Protein AF-A0AAU7ZRR5-F1 (afdb_monomer_lite)

Structure (mmCIF, N/CA/C/O backbone):
data_AF-A0AAU7ZRR5-F1
#
_entry.id   AF-A0AAU7ZRR5-F1
#
loop_
_atom_site.group_PDB
_atom_site.id
_atom_site.type_symbol
_atom_site.label_atom_id
_atom_site.label_alt_id
_atom_site.label_comp_id
_atom_site.label_asym_id
_atom_site.label_entity_id
_atom_site.label_seq_id
_atom_site.pdbx_PDB_ins_code
_atom_site.Cartn_x
_atom_site.Cartn_y
_atom_site.Cartn_z
_atom_site.occupancy
_atom_site.B_iso_or_equiv
_atom_site.auth_seq_id
_atom_site.auth_comp_id
_atom_site.auth_asym_id
_atom_site.auth_atom_id
_atom_site.pdbx_PDB_model_num
ATOM 1 N N . MET A 1 1 ? -66.318 -2.094 3.417 1.00 36.25 1 MET A N 1
ATOM 2 C CA . MET A 1 1 ? -64.980 -2.718 3.456 1.00 36.25 1 MET A CA 1
ATOM 3 C C . MET A 1 1 ? -64.022 -1.666 2.939 1.00 36.25 1 MET A C 1
ATOM 5 O O . MET A 1 1 ? -63.942 -1.480 1.733 1.00 36.25 1 MET A O 1
ATOM 9 N N . ASP A 1 2 ? -63.418 -0.905 3.848 1.00 32.75 2 ASP A N 1
ATOM 10 C CA . ASP A 1 2 ? -62.573 0.240 3.501 1.00 32.75 2 ASP A CA 1
ATOM 11 C C . ASP A 1 2 ? -61.119 -0.201 3.285 1.00 32.75 2 ASP A C 1
ATOM 13 O O . ASP A 1 2 ? -60.572 -0.909 4.136 1.00 32.75 2 ASP A O 1
ATOM 17 N N . PRO A 1 3 ? -60.464 0.209 2.184 1.00 41.44 3 PRO A N 1
ATOM 18 C CA . PRO A 1 3 ? -59.067 -0.092 1.931 1.00 41.44 3 PRO A CA 1
ATOM 19 C C . PRO A 1 3 ? -58.206 1.131 2.267 1.00 41.44 3 PRO A C 1
ATOM 21 O O . PRO A 1 3 ? -57.870 1.923 1.394 1.00 41.44 3 PRO A O 1
ATOM 24 N N . ILE A 1 4 ? -57.813 1.304 3.528 1.00 48.28 4 ILE A N 1
ATOM 25 C CA . ILE A 1 4 ? -56.739 2.242 3.888 1.00 48.28 4 ILE A CA 1
ATOM 26 C C . ILE A 1 4 ? -55.907 1.608 4.995 1.00 48.28 4 ILE A C 1
ATOM 28 O O . ILE A 1 4 ? -56.311 1.679 6.147 1.00 48.28 4 ILE A O 1
ATOM 32 N N . THR A 1 5 ? -54.771 0.982 4.652 1.00 43.25 5 THR A N 1
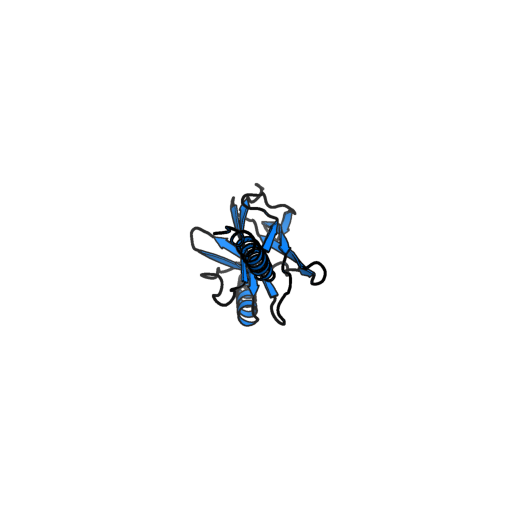ATOM 33 C CA . THR A 1 5 ? -53.514 0.943 5.451 1.00 43.25 5 THR A CA 1
ATOM 34 C C . THR A 1 5 ? -52.495 -0.069 4.898 1.00 43.25 5 THR A C 1
ATOM 36 O O . THR A 1 5 ? -52.141 -1.042 5.552 1.00 43.25 5 THR A O 1
ATOM 39 N N . GLN A 1 6 ? -51.946 0.156 3.697 1.00 43.25 6 GLN A N 1
ATOM 40 C CA . GLN A 1 6 ? -50.731 -0.574 3.264 1.00 43.25 6 GLN A CA 1
ATOM 41 C C . GLN A 1 6 ? -49.641 0.300 2.617 1.00 43.25 6 GLN A C 1
ATOM 43 O O . GLN A 1 6 ? -48.651 -0.218 2.115 1.00 43.25 6 GLN A O 1
ATOM 48 N N . GLY A 1 7 ? -49.755 1.631 2.674 1.00 42.66 7 GLY A N 1
ATOM 49 C CA . GLY A 1 7 ? -48.828 2.522 1.958 1.00 42.66 7 GLY A CA 1
ATOM 50 C C . GLY A 1 7 ? -47.623 3.061 2.739 1.00 42.66 7 GLY A C 1
ATOM 51 O O . GLY A 1 7 ? -46.695 3.565 2.118 1.00 42.66 7 GLY A O 1
ATOM 52 N N . VAL A 1 8 ? -47.604 3.008 4.078 1.00 42.00 8 VAL A N 1
ATOM 53 C CA . VAL A 1 8 ? -46.684 3.874 4.858 1.00 42.00 8 VAL A CA 1
ATOM 54 C C . VAL A 1 8 ? -45.551 3.115 5.566 1.00 42.00 8 VAL A C 1
ATOM 56 O O . VAL A 1 8 ? -44.488 3.682 5.805 1.00 42.00 8 VAL A O 1
ATOM 59 N N . ALA A 1 9 ? -45.701 1.815 5.836 1.00 43.00 9 ALA A N 1
ATOM 60 C CA . ALA A 1 9 ? -44.698 1.062 6.603 1.00 43.00 9 ALA A CA 1
ATOM 61 C C . ALA A 1 9 ? -43.458 0.636 5.784 1.00 43.00 9 ALA A C 1
ATOM 63 O O . ALA A 1 9 ? -42.379 0.461 6.348 1.00 43.00 9 ALA A O 1
ATOM 64 N N . GLY A 1 10 ? -43.577 0.500 4.457 1.00 38.50 10 GLY A N 1
ATOM 65 C CA . GLY A 1 10 ? -42.488 -0.002 3.607 1.00 38.50 10 GLY A CA 1
ATOM 66 C C . GLY A 1 10 ? -41.325 0.982 3.440 1.00 38.50 10 GLY A C 1
ATOM 67 O O . GLY A 1 10 ? -40.162 0.600 3.551 1.00 38.50 10 GLY A O 1
ATOM 68 N N . ASN A 1 11 ? -41.615 2.269 3.236 1.00 42.44 11 ASN A N 1
ATOM 69 C CA . ASN A 1 11 ? -40.579 3.253 2.896 1.00 42.44 11 ASN A CA 1
ATOM 70 C C . ASN A 1 11 ? -39.704 3.661 4.092 1.00 42.44 11 ASN A C 1
ATOM 72 O O . ASN A 1 11 ? -38.528 3.977 3.914 1.00 42.44 11 ASN A O 1
ATOM 76 N N . ALA A 1 12 ? -40.236 3.625 5.317 1.00 45.12 12 ALA A N 1
ATOM 77 C CA . ALA A 1 12 ? -39.469 3.963 6.517 1.00 45.12 12 ALA A CA 1
ATOM 78 C C . ALA A 1 12 ? -38.421 2.888 6.854 1.00 45.12 12 ALA A C 1
ATOM 80 O O . ALA A 1 12 ? -37.290 3.216 7.212 1.00 45.12 12 ALA A O 1
ATOM 81 N N . ILE A 1 13 ? -38.766 1.610 6.668 1.00 49.09 13 ILE A N 1
ATOM 82 C CA . ILE A 1 13 ? -37.870 0.477 6.934 1.00 49.09 13 ILE A CA 1
ATOM 83 C C . ILE A 1 13 ? -36.734 0.440 5.907 1.00 49.09 13 ILE A C 1
ATOM 85 O O . ILE A 1 13 ? -35.576 0.270 6.286 1.00 49.09 13 ILE A O 1
ATOM 89 N N . TRP A 1 14 ? -37.027 0.691 4.626 1.00 39.59 14 TRP A N 1
ATOM 90 C CA . TRP A 1 14 ? -35.999 0.742 3.581 1.00 39.59 14 TRP A CA 1
ATOM 91 C C . TRP A 1 14 ? -35.040 1.926 3.735 1.00 39.59 14 TRP A C 1
ATOM 93 O O . TRP A 1 14 ? -33.833 1.751 3.573 1.00 39.59 14 TRP A O 1
ATOM 103 N N . ASN A 1 15 ? -35.532 3.104 4.127 1.00 45.25 15 ASN A N 1
ATOM 104 C CA . ASN A 1 15 ? -34.669 4.259 4.387 1.00 45.25 15 ASN A CA 1
ATOM 105 C C . ASN A 1 15 ? -33.833 4.091 5.666 1.00 45.25 15 ASN A C 1
ATOM 107 O O . ASN A 1 15 ? -32.667 4.486 5.683 1.00 45.25 15 ASN A O 1
ATOM 111 N N . ALA A 1 16 ? -34.374 3.446 6.706 1.00 47.69 16 ALA A N 1
ATOM 112 C CA . ALA A 1 16 ? -33.626 3.115 7.918 1.00 47.69 16 ALA A CA 1
ATOM 113 C C . ALA A 1 16 ? -32.536 2.062 7.650 1.00 47.69 16 ALA A C 1
ATOM 115 O O . ALA A 1 16 ? -31.399 2.235 8.084 1.00 47.69 16 ALA A O 1
ATOM 116 N N . LEU A 1 17 ? -32.825 1.021 6.861 1.00 44.81 17 LEU A N 1
ATOM 117 C CA . LEU A 1 17 ? -31.829 0.031 6.434 1.00 44.81 17 LEU A CA 1
ATOM 118 C C . LEU A 1 17 ? -30.772 0.635 5.505 1.00 44.81 17 LEU A C 1
ATOM 120 O O . LEU A 1 17 ? -29.590 0.355 5.680 1.00 44.81 17 LEU A O 1
ATOM 124 N N . ALA A 1 18 ? -31.148 1.509 4.570 1.00 42.28 18 ALA A N 1
ATOM 125 C CA . ALA A 1 18 ? -30.188 2.210 3.720 1.00 42.28 18 ALA A CA 1
ATOM 126 C C . ALA A 1 18 ? -29.291 3.157 4.535 1.00 42.28 18 ALA A C 1
ATOM 128 O O . ALA A 1 18 ? -28.084 3.205 4.295 1.00 42.28 18 ALA A O 1
ATOM 129 N N . ALA A 1 19 ? -29.836 3.855 5.537 1.00 43.78 19 ALA A N 1
ATOM 130 C CA . ALA A 1 19 ? -29.061 4.687 6.455 1.00 43.78 19 ALA A CA 1
ATOM 131 C C . ALA A 1 19 ? -28.121 3.853 7.342 1.00 43.78 19 ALA A C 1
ATOM 133 O O . ALA A 1 19 ? -26.964 4.232 7.517 1.00 43.78 19 ALA A O 1
ATOM 134 N N . VAL A 1 20 ? -28.556 2.683 7.821 1.00 47.31 20 VAL A N 1
ATOM 135 C CA . VAL A 1 20 ? -27.724 1.752 8.605 1.00 47.31 20 VAL A CA 1
ATOM 136 C C . VAL A 1 20 ? -26.630 1.115 7.738 1.00 47.31 20 VAL A C 1
ATOM 138 O O . VAL A 1 20 ? -25.466 1.115 8.125 1.00 47.31 20 VAL A O 1
ATOM 141 N N . VAL A 1 21 ? -26.927 0.680 6.511 1.00 44.81 21 VAL A N 1
ATOM 142 C CA . VAL A 1 21 ? -25.924 0.139 5.570 1.00 44.81 21 VAL A CA 1
ATOM 143 C C . VAL A 1 21 ? -24.913 1.213 5.138 1.00 44.81 21 VAL A C 1
ATOM 145 O O . VAL A 1 21 ? -23.730 0.913 4.946 1.00 44.81 21 VAL A O 1
ATOM 148 N N . ARG A 1 22 ? -25.327 2.486 5.062 1.00 40.03 22 ARG A N 1
ATOM 149 C CA . ARG A 1 22 ? -24.427 3.630 4.826 1.00 40.03 22 ARG A CA 1
ATOM 150 C C . ARG A 1 22 ? -23.628 4.015 6.082 1.00 40.03 22 ARG A C 1
ATOM 152 O O . ARG A 1 22 ? -22.497 4.477 5.949 1.00 40.03 22 ARG A O 1
ATOM 159 N N . ALA A 1 23 ? -24.153 3.749 7.280 1.00 44.28 23 ALA A N 1
ATOM 160 C CA . ALA A 1 23 ? -23.502 4.009 8.567 1.00 44.28 23 ALA A CA 1
ATOM 161 C C . ALA A 1 23 ? -22.486 2.932 9.003 1.00 44.28 23 ALA A C 1
ATOM 163 O O . ALA A 1 23 ? -21.647 3.212 9.857 1.00 44.28 23 ALA A O 1
ATOM 164 N N . VAL A 1 24 ? -22.490 1.732 8.402 1.00 43.28 24 VAL A N 1
ATOM 165 C CA . VAL A 1 24 ? -21.594 0.617 8.800 1.00 43.28 24 VAL A CA 1
ATOM 166 C C . VAL A 1 24 ? -20.267 0.583 8.009 1.00 43.28 24 VAL A C 1
ATOM 168 O O . VAL A 1 24 ? -1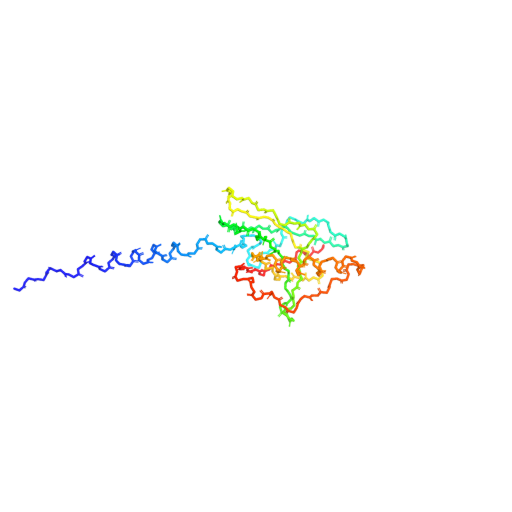9.323 -0.099 8.401 1.00 43.28 24 VAL A O 1
ATOM 171 N N . ARG A 1 25 ? -20.097 1.376 6.939 1.00 52.91 25 ARG A N 1
ATOM 172 C CA . ARG A 1 25 ? -18.831 1.443 6.163 1.00 52.91 25 ARG A CA 1
ATOM 173 C C . ARG A 1 25 ? -17.800 2.557 6.489 1.00 52.91 25 ARG A C 1
ATOM 175 O O . ARG A 1 25 ? -16.936 2.779 5.641 1.00 52.91 25 ARG A O 1
ATOM 182 N N . PRO A 1 26 ? -17.774 3.261 7.641 1.00 51.50 26 PRO A N 1
ATOM 183 C CA . PRO A 1 26 ? -16.917 4.441 7.760 1.00 51.50 26 PRO A CA 1
ATOM 184 C C . PRO A 1 26 ? -15.471 4.183 8.226 1.00 51.50 26 PRO A C 1
ATOM 186 O O . PRO A 1 26 ? -14.763 5.153 8.440 1.00 51.50 26 PRO A O 1
ATOM 189 N N . HIS A 1 27 ? -14.999 2.937 8.374 1.00 68.25 27 HIS A N 1
ATOM 190 C CA . HIS A 1 27 ? -13.657 2.659 8.938 1.00 68.25 27 HIS A CA 1
ATOM 191 C C . HIS A 1 27 ? -12.671 1.991 7.974 1.00 68.25 27 HIS A C 1
ATOM 193 O O . HIS A 1 27 ? -11.540 1.709 8.368 1.00 68.25 27 HIS A O 1
ATOM 199 N N . LYS A 1 28 ? -13.071 1.719 6.726 1.00 91.25 28 LYS A N 1
ATOM 200 C CA . LYS A 1 28 ? -12.145 1.128 5.757 1.00 91.25 28 LYS A CA 1
ATOM 201 C C . LYS A 1 28 ? -11.178 2.178 5.224 1.00 91.25 28 LYS A C 1
ATOM 203 O O . LYS A 1 28 ? -11.613 3.272 4.863 1.00 91.25 28 LYS A O 1
ATOM 208 N N . ILE A 1 29 ? -9.897 1.827 5.168 1.00 97.00 29 ILE A N 1
ATOM 209 C CA . ILE A 1 29 ? -8.910 2.582 4.404 1.00 97.00 29 ILE A CA 1
ATOM 210 C C . ILE A 1 29 ? -9.336 2.603 2.935 1.00 97.00 29 ILE A C 1
ATOM 212 O O . ILE A 1 29 ? -9.940 1.644 2.452 1.00 97.00 29 ILE A O 1
ATOM 216 N N . LYS A 1 30 ? -9.073 3.708 2.242 1.00 97.75 30 LYS A N 1
ATOM 217 C CA . LYS A 1 30 ? -9.316 3.846 0.807 1.00 97.75 30 LYS A CA 1
ATOM 218 C C . LYS A 1 30 ? -8.173 4.563 0.128 1.00 97.75 30 LYS A C 1
ATOM 220 O O . LYS A 1 30 ? -7.678 5.543 0.674 1.00 97.75 30 LYS A O 1
ATOM 225 N N . ILE A 1 31 ? -7.831 4.141 -1.079 1.00 98.00 31 ILE A N 1
ATOM 226 C CA . ILE A 1 31 ? -6.955 4.868 -1.992 1.00 98.00 31 ILE A CA 1
ATOM 227 C C . ILE A 1 31 ? -7.844 5.765 -2.860 1.00 98.00 31 ILE A C 1
ATOM 229 O O . ILE A 1 31 ? -8.757 5.287 -3.529 1.00 98.00 31 ILE A O 1
ATOM 233 N N . ILE A 1 32 ? -7.610 7.080 -2.831 1.00 97.69 32 ILE A N 1
ATOM 234 C CA . ILE A 1 32 ? -8.379 8.051 -3.636 1.00 97.69 32 ILE A CA 1
ATOM 235 C C . ILE A 1 32 ? -7.611 8.514 -4.875 1.00 97.69 32 ILE A C 1
ATOM 237 O O . ILE A 1 32 ? -8.215 8.984 -5.835 1.00 97.69 32 ILE A O 1
ATOM 241 N N . SER A 1 33 ? -6.281 8.422 -4.840 1.00 97.12 33 SER A N 1
ATOM 242 C CA . SER A 1 33 ? -5.403 8.713 -5.967 1.00 97.12 33 SER A CA 1
ATOM 243 C C . SER A 1 33 ? -4.155 7.838 -5.847 1.00 97.12 33 SER A C 1
ATOM 245 O O . SER A 1 33 ? -3.536 7.849 -4.780 1.00 97.12 33 SER A O 1
ATOM 247 N N . PRO A 1 34 ? -3.756 7.119 -6.904 1.00 97.38 34 PRO A N 1
ATOM 248 C CA . PRO A 1 34 ? -4.386 7.096 -8.229 1.00 97.38 34 PRO A CA 1
ATOM 249 C C . PRO A 1 34 ? -5.763 6.410 -8.220 1.00 97.38 34 PRO A C 1
ATOM 251 O O . PRO A 1 34 ? -6.051 5.569 -7.370 1.00 97.38 34 PRO A O 1
ATOM 254 N N . ARG A 1 35 ? -6.612 6.768 -9.181 1.00 96.94 35 ARG A N 1
ATOM 255 C CA . ARG A 1 35 ? -7.810 6.008 -9.556 1.00 96.94 35 ARG A CA 1
ATOM 256 C C . ARG A 1 35 ? -7.419 4.782 -10.392 1.00 96.94 35 ARG A C 1
ATOM 258 O O . ARG A 1 35 ? -6.306 4.734 -10.923 1.00 96.94 35 ARG A O 1
ATOM 265 N N . PRO A 1 36 ? -8.311 3.784 -10.541 1.00 96.81 36 PRO A N 1
ATOM 266 C CA . PRO A 1 36 ? -8.032 2.624 -11.379 1.00 96.81 36 PRO A CA 1
ATOM 267 C C . PRO A 1 36 ? -7.575 3.038 -12.780 1.00 96.81 36 PRO A C 1
ATOM 269 O O . PRO A 1 36 ? -8.246 3.824 -13.444 1.00 96.81 36 PRO A O 1
ATOM 272 N N . GLN A 1 37 ? -6.438 2.493 -13.213 1.00 95.12 37 GLN A N 1
ATOM 273 C CA . GLN A 1 37 ? -5.805 2.720 -14.515 1.00 95.12 37 GLN A CA 1
ATOM 274 C C . GLN A 1 37 ? -5.314 4.157 -14.769 1.00 95.12 37 GLN A C 1
ATOM 276 O O . GLN A 1 37 ? -4.857 4.463 -15.874 1.00 95.12 37 GLN A O 1
ATOM 281 N N . GLU A 1 38 ? -5.360 5.029 -13.759 1.00 95.50 38 GLU A N 1
ATOM 282 C CA . GLU A 1 38 ? -4.802 6.379 -13.830 1.00 95.50 38 GLU A CA 1
ATOM 283 C C . GLU A 1 38 ? -3.268 6.319 -13.854 1.00 95.50 38 GLU A C 1
ATOM 285 O O . GLU A 1 38 ? -2.649 5.425 -13.265 1.00 95.50 38 GLU A O 1
ATOM 290 N N . MET A 1 39 ? -2.648 7.268 -14.559 1.00 95.25 39 MET A N 1
ATOM 291 C CA . MET A 1 39 ? -1.198 7.429 -14.518 1.00 95.25 39 MET A CA 1
ATOM 292 C C . MET A 1 39 ? -0.766 7.963 -13.156 1.00 95.25 39 MET A C 1
ATOM 294 O O . MET A 1 39 ? -1.348 8.913 -12.634 1.00 95.25 39 MET A O 1
ATOM 298 N N . LEU A 1 40 ? 0.291 7.378 -12.602 1.00 95.06 40 LEU A N 1
ATOM 299 C CA . LEU A 1 40 ? 0.887 7.857 -11.366 1.00 9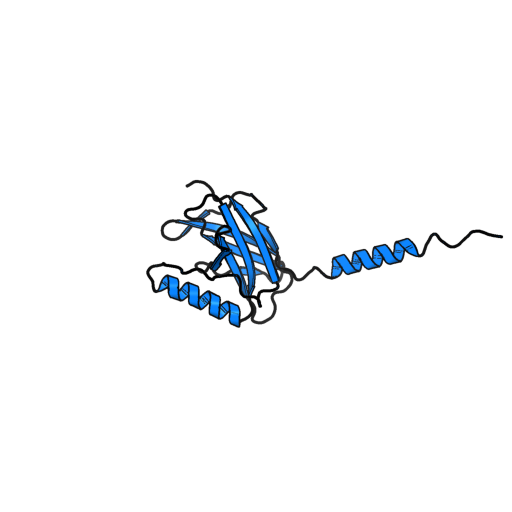5.06 40 LEU A CA 1
ATOM 300 C C . LEU A 1 40 ? 1.449 9.274 -11.535 1.00 95.06 40 LEU A C 1
ATOM 302 O O . LEU A 1 40 ? 2.235 9.546 -12.442 1.00 95.06 40 LEU A O 1
ATOM 306 N N . GLY A 1 41 ? 1.048 10.167 -10.632 1.00 93.38 41 GLY A N 1
ATOM 307 C CA . GLY A 1 41 ? 1.521 11.549 -10.555 1.00 93.38 41 GLY A CA 1
ATOM 308 C C . GLY A 1 41 ? 2.531 11.774 -9.426 1.00 93.38 41 GLY A C 1
ATOM 309 O O . GLY A 1 41 ? 2.868 10.860 -8.672 1.00 93.38 41 GLY A O 1
ATOM 310 N N . GLY A 1 42 ? 3.013 13.015 -9.300 1.00 92.69 42 GLY A N 1
ATOM 311 C CA . GLY A 1 42 ? 3.915 13.416 -8.211 1.00 92.69 42 GLY A CA 1
ATOM 312 C C . GLY A 1 42 ? 5.256 12.677 -8.230 1.00 92.69 42 GLY A C 1
ATOM 313 O O . GLY A 1 42 ? 5.693 12.190 -7.192 1.00 92.69 42 GLY A O 1
ATOM 314 N N . ARG A 1 43 ? 5.865 12.532 -9.415 1.00 92.31 43 ARG A N 1
ATOM 315 C CA . ARG A 1 43 ? 7.156 11.853 -9.627 1.00 92.31 43 ARG A CA 1
ATOM 316 C C . ARG A 1 43 ? 8.262 12.540 -8.820 1.00 92.31 43 ARG A C 1
ATOM 318 O O . ARG A 1 43 ? 8.477 13.735 -8.985 1.00 92.31 43 ARG A O 1
ATOM 325 N N . GLU A 1 44 ? 9.002 11.770 -8.029 1.00 92.06 44 GLU A N 1
ATOM 326 C CA . GLU A 1 44 ? 10.226 12.217 -7.346 1.00 92.06 44 GLU A CA 1
ATOM 327 C C . GLU A 1 44 ? 11.349 11.186 -7.525 1.00 92.06 44 GLU A C 1
ATOM 329 O O . GLU A 1 44 ? 11.056 9.986 -7.605 1.00 92.06 44 GLU A O 1
ATOM 334 N N . PRO A 1 45 ? 12.624 11.609 -7.577 1.00 89.56 45 PRO A N 1
ATOM 335 C CA . PRO A 1 45 ? 13.758 10.689 -7.621 1.00 89.56 45 PRO A CA 1
ATOM 336 C C . PRO A 1 45 ? 13.788 9.740 -6.414 1.00 89.56 45 PRO A C 1
ATOM 338 O O . PRO A 1 45 ? 13.544 10.153 -5.282 1.00 89.56 45 PRO A O 1
ATOM 341 N N . LEU A 1 46 ? 14.109 8.466 -6.649 1.00 86.19 46 LEU A N 1
ATOM 342 C CA . LEU A 1 46 ? 14.315 7.459 -5.606 1.00 86.19 46 LEU A CA 1
ATOM 343 C C . LEU A 1 46 ? 15.427 6.493 -6.033 1.00 86.19 46 LEU A C 1
ATOM 345 O O . LEU A 1 46 ? 15.181 5.546 -6.782 1.00 86.19 46 LEU A O 1
ATOM 349 N N . GLY A 1 47 ? 16.651 6.716 -5.547 1.00 80.94 47 GLY A N 1
ATOM 350 C CA . GLY A 1 47 ? 17.815 5.915 -5.941 1.00 80.94 47 GLY A CA 1
ATOM 351 C C . GLY A 1 47 ? 17.995 5.899 -7.464 1.00 80.94 47 GLY A C 1
ATOM 352 O O . GLY A 1 47 ? 18.012 6.952 -8.093 1.00 80.94 47 GLY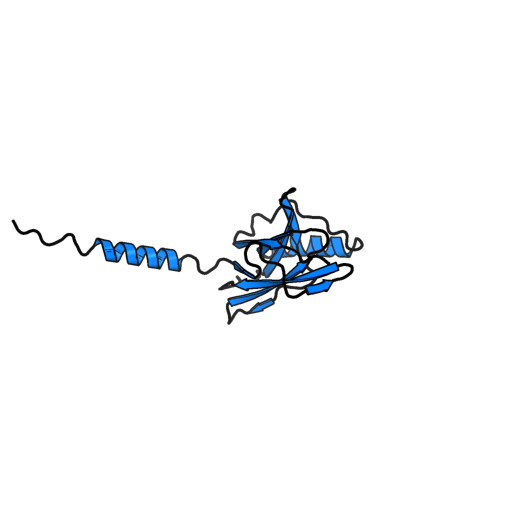 A O 1
ATOM 353 N N . GLY A 1 48 ? 18.081 4.705 -8.059 1.00 78.12 48 GLY A N 1
ATOM 354 C CA . GLY A 1 48 ? 18.157 4.513 -9.517 1.00 78.12 48 GLY A CA 1
ATOM 355 C C . GLY A 1 48 ? 16.820 4.607 -10.269 1.00 78.12 48 GLY A C 1
ATOM 356 O O . GLY A 1 48 ? 16.758 4.234 -11.437 1.00 78.12 48 GLY A O 1
ATOM 357 N N . GLY A 1 49 ? 15.740 5.043 -9.616 1.00 86.56 49 GLY A N 1
ATOM 358 C CA . GLY A 1 49 ? 14.399 5.083 -10.191 1.00 86.56 49 GLY A CA 1
ATOM 359 C C . GLY A 1 49 ? 13.558 6.248 -9.677 1.00 86.56 49 GLY A C 1
ATOM 360 O O . GLY A 1 49 ? 14.078 7.298 -9.295 1.00 86.56 49 GLY A O 1
ATOM 361 N N . PHE A 1 50 ? 12.237 6.066 -9.681 1.00 90.12 50 PHE A N 1
ATOM 362 C CA . PHE A 1 50 ? 11.284 7.097 -9.271 1.00 90.12 50 PHE A CA 1
ATOM 363 C C . PHE A 1 50 ? 10.256 6.560 -8.283 1.00 90.12 50 PHE A C 1
ATOM 365 O O . PHE A 1 50 ? 9.820 5.406 -8.353 1.00 90.12 50 PHE A O 1
ATOM 372 N N . SER A 1 51 ? 9.838 7.443 -7.384 1.00 92.88 51 SER A N 1
ATOM 373 C CA . SER A 1 51 ? 8.678 7.247 -6.530 1.00 92.88 51 SER A CA 1
ATOM 374 C C . SER A 1 51 ? 7.522 8.130 -6.980 1.00 92.88 51 SER A C 1
ATOM 376 O O . SER A 1 51 ? 7.730 9.200 -7.555 1.00 92.88 51 SER A O 1
ATOM 378 N N . TYR A 1 52 ? 6.305 7.702 -6.671 1.00 95.00 52 TYR A N 1
ATOM 379 C CA . TYR A 1 52 ? 5.082 8.400 -7.044 1.00 95.00 52 TYR A CA 1
ATOM 380 C C . TYR A 1 52 ? 4.165 8.574 -5.846 1.00 95.00 52 TYR A C 1
ATOM 382 O O . TYR A 1 52 ? 4.117 7.713 -4.963 1.00 95.00 52 TYR A O 1
ATOM 390 N N . ALA A 1 53 ? 3.431 9.683 -5.837 1.00 96.00 53 ALA A N 1
ATOM 391 C CA . ALA A 1 53 ? 2.542 10.036 -4.747 1.00 96.00 53 ALA A CA 1
ATOM 392 C C . ALA A 1 53 ? 1.253 9.206 -4.777 1.00 96.00 53 ALA A C 1
ATOM 394 O O . ALA A 1 53 ? 0.640 8.989 -5.824 1.00 96.00 53 ALA A O 1
ATOM 395 N N . ILE A 1 54 ? 0.817 8.796 -3.592 1.00 97.00 54 ILE A N 1
ATOM 396 C CA . ILE A 1 54 ? -0.466 8.148 -3.343 1.00 97.00 54 ILE A CA 1
ATOM 397 C C . ILE A 1 54 ? -1.144 8.906 -2.219 1.00 97.00 54 ILE A C 1
ATOM 399 O O . ILE A 1 54 ? -0.502 9.340 -1.264 1.00 97.00 54 ILE A O 1
ATOM 403 N N . ARG A 1 55 ? -2.460 9.037 -2.314 1.00 97.75 55 ARG A N 1
ATOM 404 C CA . ARG A 1 55 ? -3.269 9.557 -1.220 1.00 97.75 55 ARG A CA 1
ATOM 405 C C . ARG A 1 55 ? -4.534 8.751 -1.055 1.00 97.75 55 ARG A C 1
ATOM 407 O O . ARG A 1 55 ? -5.035 8.122 -1.994 1.00 97.75 55 ARG A O 1
ATOM 414 N N . GLY A 1 56 ? -5.087 8.844 0.136 1.00 97.94 56 GLY A N 1
ATOM 415 C CA . GLY A 1 56 ? -6.288 8.135 0.494 1.00 97.94 56 GLY A CA 1
ATOM 416 C C . GLY A 1 56 ? -6.998 8.736 1.685 1.00 97.94 56 GLY A C 1
ATOM 417 O O . GLY A 1 56 ? -6.648 9.809 2.174 1.00 97.94 56 GLY A O 1
ATOM 418 N N . THR A 1 57 ? -8.020 8.022 2.135 1.00 97.75 57 THR A N 1
ATOM 419 C CA . THR A 1 57 ? -8.768 8.363 3.340 1.00 97.75 57 THR A CA 1
ATOM 420 C C . THR A 1 57 ? -8.811 7.189 4.303 1.00 97.75 57 THR A C 1
ATOM 422 O O . THR A 1 57 ? -8.774 6.020 3.911 1.00 97.75 57 THR A O 1
ATOM 425 N N . LEU A 1 58 ? -8.860 7.515 5.587 1.00 96.38 58 LEU A N 1
ATOM 426 C CA . LEU A 1 58 ? -9.107 6.602 6.689 1.00 96.38 58 LEU A CA 1
ATOM 427 C C . LEU A 1 58 ? -9.729 7.432 7.809 1.00 96.38 58 LEU A C 1
ATOM 429 O O . LEU A 1 58 ? -9.121 8.377 8.282 1.00 96.38 58 LEU A O 1
ATOM 433 N N . LYS A 1 59 ? -10.939 7.092 8.255 1.00 91.69 59 LYS A N 1
ATOM 434 C CA . LYS A 1 59 ? -11.624 7.901 9.277 1.00 91.69 59 LYS A CA 1
ATOM 435 C C . LYS A 1 59 ? -10.950 7.837 10.650 1.00 91.69 59 LYS A C 1
ATOM 437 O O . LYS A 1 59 ? -11.013 8.786 11.421 1.00 91.69 59 LYS A O 1
ATOM 442 N N . LYS A 1 60 ? -10.404 6.673 11.003 1.00 92.50 60 LYS A N 1
ATOM 443 C CA . LYS A 1 60 ? -9.777 6.433 12.302 1.00 92.50 60 LYS A CA 1
ATOM 444 C C . LYS A 1 60 ? -8.701 5.371 12.163 1.00 92.50 60 LYS A C 1
ATOM 446 O O . LYS A 1 60 ? -9.005 4.236 11.798 1.00 92.50 60 LYS A O 1
ATOM 451 N N . LEU A 1 61 ? -7.477 5.733 12.522 1.00 94.94 61 LEU A N 1
ATOM 452 C CA . LEU A 1 61 ? -6.380 4.795 12.711 1.00 94.94 61 LEU A CA 1
ATOM 453 C C . LEU A 1 61 ? -6.461 4.205 14.132 1.00 94.94 61 LEU A C 1
ATOM 455 O O . LEU A 1 61 ? -6.452 4.970 15.102 1.00 94.94 61 LEU A O 1
ATOM 459 N N . PRO A 1 62 ? -6.611 2.877 14.301 1.00 94.88 62 PRO A N 1
ATOM 460 C CA . PRO A 1 62 ? -6.606 2.263 15.625 1.00 94.88 62 PRO A CA 1
ATOM 461 C C . PRO A 1 62 ? -5.283 2.509 16.363 1.00 94.88 62 PRO A C 1
ATOM 463 O O . PRO A 1 62 ? -4.226 2.643 15.750 1.00 94.88 62 PRO A O 1
ATOM 466 N N . LYS A 1 63 ? -5.326 2.550 17.701 1.00 94.38 63 LYS A N 1
ATOM 467 C CA . LYS A 1 63 ? -4.127 2.788 18.518 1.00 94.38 63 LYS A CA 1
ATOM 468 C C . LYS A 1 63 ? -3.067 1.718 18.233 1.00 94.38 63 LYS A C 1
ATOM 470 O O . LYS A 1 63 ? -3.387 0.532 18.149 1.00 94.38 63 LYS A O 1
ATOM 475 N N . GLY A 1 64 ? -1.818 2.153 18.083 1.00 95.19 64 GLY A N 1
ATOM 476 C CA . GLY A 1 64 ? -0.681 1.277 17.791 1.00 95.19 64 GLY A CA 1
ATOM 477 C C . GLY A 1 64 ? -0.695 0.663 16.390 1.00 95.19 64 GLY A C 1
ATOM 478 O O . GLY A 1 64 ? 0.171 -0.150 16.103 1.00 95.19 64 GLY A O 1
ATOM 479 N N . HIS A 1 65 ? -1.659 1.011 15.531 1.00 96.31 65 HIS A N 1
ATOM 480 C CA . HIS A 1 65 ? -1.658 0.600 14.130 1.00 96.31 65 HIS A CA 1
ATOM 481 C C . HIS A 1 65 ? -0.995 1.667 13.263 1.00 96.31 65 HIS A C 1
ATOM 483 O O . HIS A 1 65 ? -0.992 2.847 13.611 1.00 96.31 65 HIS A O 1
ATOM 489 N N . GLU A 1 66 ? -0.501 1.251 12.104 1.00 96.38 66 GLU A N 1
ATOM 490 C CA . GLU A 1 66 ? 0.096 2.134 11.106 1.00 96.38 66 GLU A CA 1
ATOM 491 C C . GLU A 1 66 ? -0.524 1.880 9.739 1.00 96.38 66 GLU A C 1
ATOM 493 O O . GLU A 1 66 ? -1.009 0.784 9.453 1.00 96.38 66 GLU A O 1
ATOM 498 N N . ILE A 1 67 ? -0.484 2.890 8.874 1.00 97.44 67 ILE A N 1
ATOM 499 C CA . ILE A 1 67 ? -0.832 2.713 7.468 1.00 97.44 67 ILE A CA 1
ATOM 500 C C . ILE A 1 67 ? 0.427 2.303 6.716 1.00 97.44 67 ILE A C 1
ATOM 502 O O . ILE A 1 67 ? 1.454 2.970 6.805 1.00 97.44 67 ILE A O 1
ATOM 506 N N . TRP A 1 68 ? 0.326 1.227 5.945 1.00 96.88 68 TRP A N 1
ATOM 507 C CA . TRP A 1 68 ? 1.407 0.728 5.108 1.00 96.88 68 TRP A CA 1
ATOM 508 C C . TRP A 1 68 ? 0.959 0.652 3.659 1.00 96.88 68 TRP A C 1
ATOM 510 O O . TRP A 1 68 ? -0.166 0.248 3.363 1.00 96.88 68 TRP A O 1
ATOM 520 N N . VAL A 1 69 ? 1.858 1.030 2.753 1.00 96.69 69 VAL A N 1
ATOM 521 C CA . VAL A 1 69 ? 1.646 0.892 1.314 1.00 96.69 69 VAL A CA 1
ATOM 522 C C . VAL A 1 69 ? 2.529 -0.231 0.794 1.00 96.69 69 VAL A C 1
ATOM 524 O O . VAL A 1 69 ? 3.716 -0.309 1.105 1.00 96.69 69 VAL A O 1
ATOM 527 N N . LEU A 1 70 ? 1.941 -1.109 -0.005 1.00 95.50 70 LEU A N 1
ATOM 528 C CA . LEU A 1 70 ? 2.592 -2.244 -0.636 1.00 95.50 70 LEU A CA 1
ATOM 529 C C . LEU A 1 70 ? 2.395 -2.143 -2.151 1.00 95.50 70 LEU A C 1
ATOM 531 O O . LEU A 1 70 ? 1.359 -1.665 -2.619 1.00 95.50 70 LEU A O 1
ATOM 535 N N . THR A 1 71 ? 3.349 -2.646 -2.926 1.00 94.38 71 THR A N 1
ATOM 536 C CA . THR A 1 71 ? 3.122 -2.969 -4.339 1.00 94.38 71 THR A CA 1
ATOM 537 C C . THR A 1 71 ? 2.952 -4.472 -4.488 1.00 94.38 71 THR A C 1
ATOM 539 O O . THR A 1 71 ? 3.582 -5.239 -3.765 1.00 94.38 71 THR A O 1
ATOM 542 N N . ARG A 1 72 ? 2.085 -4.903 -5.401 1.00 93.00 72 ARG A N 1
ATOM 543 C CA . ARG A 1 72 ? 1.855 -6.308 -5.733 1.00 93.00 72 ARG A CA 1
ATOM 544 C C . ARG A 1 72 ? 2.213 -6.569 -7.187 1.00 93.00 72 ARG A C 1
ATOM 546 O O . ARG A 1 72 ? 1.886 -5.779 -8.072 1.00 93.00 72 ARG A O 1
ATOM 553 N N . ASP A 1 73 ? 2.847 -7.709 -7.416 1.00 87.44 73 ASP A N 1
ATOM 554 C CA . ASP A 1 73 ? 2.929 -8.326 -8.730 1.00 87.44 73 ASP A CA 1
ATOM 555 C C . ASP A 1 73 ? 1.735 -9.265 -8.921 1.00 87.44 73 ASP A C 1
ATOM 557 O O . ASP A 1 73 ? 1.586 -10.244 -8.193 1.00 87.44 73 ASP A O 1
ATOM 561 N N . ASP A 1 74 ? 0.869 -8.967 -9.886 1.00 84.88 74 ASP A N 1
ATOM 562 C CA . ASP A 1 74 ? -0.339 -9.759 -10.125 1.00 84.88 74 ASP A CA 1
ATOM 563 C C . ASP A 1 74 ? -0.063 -11.128 -10.756 1.00 84.88 74 ASP A C 1
ATOM 565 O O . ASP A 1 74 ? -0.911 -12.010 -10.658 1.00 84.88 74 ASP A O 1
ATOM 569 N N . SER A 1 75 ? 1.111 -11.336 -11.362 1.00 84.06 75 SER A N 1
ATOM 570 C CA . SER A 1 75 ? 1.476 -12.633 -11.946 1.00 84.06 75 SER A CA 1
ATOM 571 C C . SER A 1 75 ? 1.907 -13.656 -10.893 1.00 84.06 75 SER A C 1
ATOM 573 O O . SER A 1 75 ? 1.655 -14.847 -11.048 1.00 84.06 75 SER A O 1
ATOM 575 N N . THR A 1 76 ? 2.536 -13.195 -9.808 1.00 86.31 76 THR A N 1
ATOM 576 C CA . THR A 1 76 ? 3.082 -14.057 -8.744 1.00 86.31 76 THR A CA 1
ATOM 577 C C . THR A 1 76 ? 2.333 -13.932 -7.419 1.00 86.31 76 THR A C 1
ATOM 579 O O . THR A 1 76 ? 2.496 -14.777 -6.546 1.00 86.31 76 THR A O 1
ATOM 582 N N . GLY A 1 77 ? 1.526 -12.883 -7.235 1.00 86.88 77 GLY A N 1
ATOM 583 C CA . GLY A 1 77 ? 0.853 -12.565 -5.970 1.00 86.88 77 GLY A CA 1
ATOM 584 C C . GLY A 1 77 ? 1.763 -11.919 -4.919 1.00 86.88 77 GLY A C 1
ATOM 585 O O . GLY A 1 77 ? 1.265 -11.412 -3.909 1.00 86.88 77 GLY A O 1
ATOM 586 N N . TYR A 1 78 ? 3.071 -11.881 -5.179 1.00 91.56 78 TYR A N 1
ATOM 587 C CA . TYR A 1 78 ? 4.082 -11.330 -4.292 1.00 91.56 78 TYR A CA 1
ATOM 588 C C . TYR A 1 78 ? 3.891 -9.844 -4.023 1.00 91.56 78 TYR A C 1
ATOM 590 O O . TYR A 1 78 ? 3.471 -9.085 -4.901 1.00 91.56 78 TYR A O 1
ATOM 598 N N . VAL A 1 79 ? 4.213 -9.433 -2.794 1.00 93.06 79 VAL A N 1
ATOM 599 C CA . VAL A 1 79 ? 4.062 -8.048 -2.343 1.00 93.06 79 VAL A CA 1
ATOM 600 C C . VAL A 1 79 ? 5.350 -7.478 -1.761 1.00 93.06 79 VAL A C 1
ATOM 602 O O . VAL A 1 79 ? 6.110 -8.175 -1.094 1.00 93.06 79 VAL A O 1
ATOM 605 N N . TRP A 1 80 ? 5.574 -6.187 -1.991 1.00 92.94 80 TRP A N 1
ATOM 606 C CA . TRP A 1 80 ? 6.726 -5.437 -1.499 1.00 92.94 80 TRP A CA 1
ATOM 607 C C . TRP A 1 80 ? 6.261 -4.246 -0.659 1.00 92.94 80 TRP A C 1
ATOM 609 O O . TRP A 1 80 ? 5.620 -3.338 -1.202 1.00 92.94 80 TRP A O 1
ATOM 619 N N . PRO A 1 81 ? 6.596 -4.196 0.640 1.00 93.94 81 PRO A N 1
ATOM 620 C CA . PRO A 1 81 ? 6.313 -3.054 1.486 1.00 93.94 81 PRO A CA 1
ATOM 621 C C . PRO A 1 81 ? 7.157 -1.860 1.074 1.00 93.94 81 PRO A C 1
ATOM 623 O O . PRO A 1 81 ? 8.382 -1.945 0.993 1.00 93.94 81 PRO A O 1
ATOM 626 N N . GLN A 1 82 ? 6.509 -0.726 0.847 1.00 90.19 82 GLN A N 1
ATOM 627 C CA . GLN A 1 82 ? 7.171 0.522 0.485 1.00 90.19 82 GLN A CA 1
ATOM 628 C C . GLN A 1 82 ? 7.626 1.230 1.766 1.00 90.19 82 GLN A C 1
ATOM 630 O O . GLN A 1 82 ? 6.820 1.450 2.664 1.00 90.19 82 GLN A O 1
ATOM 635 N N . GLY A 1 83 ? 8.931 1.489 1.896 1.00 72.31 83 GLY A N 1
ATOM 636 C CA . GLY A 1 83 ? 9.557 1.862 3.184 1.00 72.31 83 GLY A CA 1
ATOM 637 C C . GLY A 1 83 ? 10.556 2.985 3.136 1.00 72.31 83 GLY A C 1
ATOM 638 O O . GLY A 1 83 ? 11.133 3.351 4.149 1.00 72.31 83 GLY A O 1
ATOM 639 N N . PHE A 1 84 ? 10.780 3.526 1.947 1.00 79.06 84 PHE A N 1
ATOM 640 C CA . PHE A 1 84 ? 11.667 4.664 1.760 1.00 79.06 84 PHE A CA 1
ATOM 641 C C . PHE A 1 84 ? 11.011 5.982 2.204 1.00 79.06 84 PHE A C 1
ATOM 643 O O . PHE A 1 84 ? 11.689 6.997 2.303 1.00 79.06 84 PHE A O 1
ATOM 650 N N . SER A 1 85 ? 9.697 5.983 2.453 1.00 81.81 85 SER A N 1
ATOM 651 C CA . SER A 1 85 ? 8.947 7.132 2.955 1.00 81.81 85 SER A CA 1
ATOM 652 C C . SER A 1 85 ? 7.782 6.638 3.824 1.00 81.81 85 SER A C 1
ATOM 654 O O . SER A 1 85 ? 6.919 5.923 3.306 1.00 81.81 85 SER A O 1
ATOM 656 N N . PRO A 1 86 ? 7.756 6.964 5.131 1.00 89.38 86 PRO A N 1
ATOM 657 C CA . PRO A 1 86 ? 6.630 6.634 5.999 1.00 89.38 86 PRO A CA 1
ATOM 658 C C . PRO A 1 86 ? 5.328 7.272 5.504 1.00 89.38 86 PRO A C 1
ATOM 660 O O . PRO A 1 86 ? 5.327 8.410 5.034 1.00 89.38 86 PRO A O 1
ATOM 663 N N . VAL A 1 87 ? 4.210 6.557 5.648 1.00 96.38 87 VAL A N 1
ATOM 664 C CA . VAL A 1 87 ? 2.883 7.110 5.351 1.00 96.38 87 VAL A CA 1
ATOM 665 C C . VAL A 1 87 ? 2.534 8.171 6.390 1.00 96.38 87 VAL A C 1
ATOM 667 O O . VAL A 1 87 ? 2.626 7.930 7.593 1.00 96.38 87 VAL A O 1
ATOM 670 N N . GLN A 1 88 ? 2.096 9.336 5.928 1.00 97.44 88 GLN A N 1
ATOM 671 C CA . GLN A 1 88 ? 1.628 10.422 6.780 1.00 97.44 88 GLN A CA 1
ATOM 672 C C . GLN A 1 88 ? 0.107 10.335 6.898 1.00 97.44 88 GLN A C 1
ATOM 674 O O . GLN A 1 88 ? -0.586 10.240 5.887 1.00 97.44 88 GLN A O 1
ATOM 679 N N . TYR A 1 89 ? -0.413 10.351 8.123 1.00 97.19 89 TYR A N 1
ATOM 680 C CA . TYR A 1 89 ? -1.848 10.311 8.405 1.00 97.19 89 TYR A CA 1
ATOM 681 C C . TYR A 1 89 ? -2.270 11.575 9.149 1.00 97.19 89 TYR A C 1
ATOM 683 O O . TYR A 1 89 ? -1.716 11.886 10.203 1.00 97.19 89 TYR A O 1
ATOM 691 N N . ASP A 1 90 ? -3.270 12.265 8.611 1.00 96.94 90 ASP A N 1
ATOM 692 C CA . ASP A 1 90 ? -3.933 13.391 9.252 1.00 96.94 90 ASP A CA 1
ATOM 693 C C . ASP A 1 90 ? -5.231 12.899 9.922 1.00 96.94 90 ASP A C 1
ATOM 695 O O . ASP A 1 90 ? -6.198 12.560 9.226 1.00 96.94 90 ASP A O 1
ATOM 699 N N . PRO A 1 91 ? -5.286 12.835 11.266 1.00 94.19 91 PRO A N 1
ATOM 700 C CA . PRO A 1 91 ? -6.473 12.384 11.982 1.00 94.19 91 PRO A CA 1
ATOM 701 C C . PRO A 1 91 ? -7.624 13.398 11.975 1.00 94.19 91 PRO A C 1
ATOM 703 O O . PRO A 1 91 ? -8.749 12.994 12.265 1.00 94.19 91 PRO A O 1
ATOM 706 N N . VAL A 1 92 ? -7.361 14.678 11.686 1.00 94.06 92 VAL A N 1
ATOM 707 C CA . VAL A 1 92 ? -8.379 15.737 11.625 1.00 94.06 92 VAL A CA 1
ATOM 708 C C . VAL A 1 92 ? -9.142 15.628 10.312 1.00 94.06 92 VAL A C 1
ATOM 710 O O . VAL A 1 92 ? -10.366 15.517 10.316 1.00 94.06 92 VAL A O 1
ATOM 713 N N . GLU A 1 93 ? -8.412 15.561 9.199 1.00 94.56 93 GLU A N 1
ATOM 714 C CA . GLU A 1 93 ? -8.999 15.450 7.858 1.00 94.56 93 GLU A CA 1
ATOM 715 C C . GLU A 1 93 ? -9.389 14.006 7.496 1.00 94.56 93 GLU A C 1
ATOM 717 O O . GLU A 1 93 ? -10.125 13.758 6.539 1.00 94.56 93 GLU A O 1
ATOM 722 N N . GLY A 1 94 ? -8.887 13.017 8.243 1.00 95.62 94 GLY A N 1
ATOM 723 C CA . GLY A 1 94 ? -9.077 11.600 7.932 1.00 95.62 94 GLY A CA 1
ATOM 724 C C . GLY A 1 94 ? -8.432 11.216 6.599 1.00 95.62 94 GLY A C 1
ATOM 725 O O . GLY A 1 94 ? -8.951 10.363 5.868 1.00 95.62 94 GLY A O 1
ATOM 726 N N . THR A 1 95 ? -7.323 11.871 6.256 1.00 97.50 95 THR A N 1
ATOM 727 C CA . THR A 1 95 ? -6.585 11.663 5.007 1.00 97.50 95 THR A CA 1
ATOM 728 C C . THR A 1 95 ? -5.214 11.076 5.287 1.00 97.50 95 THR A C 1
ATOM 730 O O . THR A 1 95 ? -4.662 11.214 6.375 1.00 97.50 95 THR A O 1
ATOM 733 N N . TRP A 1 96 ? -4.661 10.377 4.304 1.00 97.88 96 TRP A N 1
ATOM 734 C CA . TRP A 1 96 ? -3.286 9.908 4.370 1.00 97.88 96 TRP A CA 1
ATOM 735 C C . TRP A 1 96 ? -2.580 10.094 3.037 1.00 97.88 96 TRP A C 1
ATOM 737 O O . TRP A 1 96 ? -3.209 10.067 1.974 1.00 97.88 96 TRP A O 1
ATOM 747 N N . THR A 1 97 ? -1.264 10.256 3.099 1.00 97.94 97 THR A N 1
ATOM 748 C CA . THR A 1 97 ? -0.378 10.368 1.942 1.00 97.94 97 THR A CA 1
ATOM 749 C C . THR A 1 97 ? 0.787 9.399 2.088 1.00 97.94 97 THR A C 1
ATOM 751 O O . THR A 1 97 ? 1.329 9.187 3.169 1.00 97.94 97 THR A O 1
ATOM 754 N N . GLY A 1 98 ? 1.159 8.764 0.987 1.00 96.69 98 GLY A N 1
ATOM 755 C CA . GLY A 1 98 ? 2.256 7.811 0.933 1.00 96.69 98 GLY A CA 1
ATOM 756 C C . GLY A 1 98 ? 2.891 7.803 -0.446 1.00 96.69 98 GLY A C 1
ATOM 757 O O . GLY A 1 98 ? 2.506 8.573 -1.331 1.00 96.69 98 GLY A O 1
ATOM 758 N N . ARG A 1 99 ? 3.876 6.927 -0.638 1.00 95.38 99 ARG A N 1
ATOM 759 C CA . ARG A 1 99 ? 4.595 6.817 -1.907 1.00 95.38 99 ARG A CA 1
ATOM 760 C C . ARG A 1 99 ? 4.858 5.366 -2.284 1.00 95.38 99 ARG A C 1
ATOM 762 O O . ARG A 1 99 ? 5.057 4.519 -1.419 1.00 95.38 99 ARG A O 1
ATOM 769 N N . VAL A 1 100 ? 4.891 5.094 -3.586 1.00 93.50 100 VAL A N 1
ATOM 770 C CA . VAL A 1 100 ? 5.311 3.800 -4.154 1.00 93.50 100 VAL A CA 1
ATOM 771 C C . VAL A 1 100 ? 6.470 3.979 -5.106 1.00 93.50 100 VAL A C 1
ATOM 773 O O . VAL A 1 100 ? 6.539 4.969 -5.830 1.00 93.50 100 VAL A O 1
ATOM 776 N N . ASN A 1 101 ? 7.359 2.996 -5.129 1.00 90.00 101 ASN A N 1
ATOM 777 C CA . ASN A 1 101 ? 8.328 2.835 -6.196 1.00 90.00 101 ASN A CA 1
ATOM 778 C C . ASN A 1 101 ? 7.596 2.350 -7.458 1.00 90.00 101 ASN A C 1
ATOM 780 O O . ASN A 1 101 ? 6.859 1.364 -7.410 1.00 90.00 101 ASN A O 1
ATOM 784 N N . GLY A 1 102 ? 7.794 3.049 -8.575 1.00 81.50 102 GLY A N 1
ATOM 785 C CA . GLY A 1 102 ? 7.218 2.693 -9.874 1.00 81.50 102 GLY A CA 1
ATOM 786 C C . GLY A 1 102 ? 8.267 2.303 -10.911 1.00 81.50 102 GLY A C 1
ATOM 787 O O . GLY A 1 102 ? 8.085 2.572 -12.087 1.00 81.50 102 GLY A O 1
ATOM 788 N N . SER A 1 103 ? 9.397 1.727 -10.514 1.00 74.19 103 SER A N 1
ATOM 789 C CA . SER A 1 103 ? 10.476 1.398 -11.455 1.00 74.19 103 SER A CA 1
ATOM 790 C C . SER A 1 103 ? 10.241 0.053 -12.159 1.00 74.19 103 SER A C 1
ATOM 792 O O . SER A 1 103 ? 9.833 -0.924 -11.534 1.00 74.19 103 SER A O 1
ATOM 794 N N . GLY A 1 104 ? 10.545 -0.020 -13.460 1.00 71.25 104 GLY A N 1
ATOM 795 C CA . GLY A 1 104 ? 10.712 -1.283 -14.198 1.00 71.25 104 GLY A CA 1
ATOM 796 C C . GLY A 1 104 ? 9.443 -1.995 -14.689 1.00 71.25 104 GLY A C 1
ATOM 797 O O . GLY A 1 104 ? 9.560 -3.071 -15.271 1.00 71.25 104 GLY A O 1
ATOM 798 N N . LYS A 1 105 ? 8.242 -1.430 -14.503 1.00 78.62 105 LYS A N 1
ATOM 799 C CA . LYS A 1 105 ? 6.975 -2.000 -15.007 1.00 78.62 105 LYS A CA 1
ATOM 800 C C . LYS A 1 105 ? 6.089 -0.924 -15.640 1.00 78.62 105 LYS A C 1
ATOM 802 O O . LYS A 1 105 ? 6.205 0.245 -15.298 1.00 78.62 105 LYS A O 1
ATOM 807 N N . ALA A 1 106 ? 5.200 -1.320 -16.556 1.00 87.19 106 ALA A N 1
ATOM 808 C CA . ALA A 1 106 ? 4.216 -0.412 -17.162 1.00 87.19 106 ALA A CA 1
ATOM 809 C C . ALA A 1 106 ? 3.020 -0.130 -16.233 1.00 87.19 106 ALA A C 1
ATOM 811 O O . ALA A 1 106 ? 2.385 0.920 -16.321 1.00 87.19 106 ALA A O 1
ATOM 812 N N . GLU A 1 107 ? 2.724 -1.066 -15.333 1.00 91.19 107 GLU A N 1
ATOM 813 C CA . GLU A 1 107 ? 1.623 -0.993 -14.379 1.00 91.19 107 GLU A CA 1
ATOM 814 C C . GLU A 1 107 ? 2.054 -1.550 -13.025 1.00 91.19 107 GLU A C 1
ATOM 816 O O . GLU A 1 107 ? 2.975 -2.367 -12.928 1.00 91.19 107 GLU A O 1
ATOM 821 N N . VAL A 1 108 ? 1.365 -1.112 -11.976 1.00 91.31 108 VAL A N 1
ATOM 822 C CA . VAL A 1 108 ? 1.578 -1.581 -10.610 1.00 91.31 108 VAL A CA 1
ATOM 823 C C . VAL A 1 108 ? 0.250 -1.680 -9.876 1.00 91.31 108 VAL A C 1
ATOM 825 O O . VAL A 1 108 ? -0.586 -0.77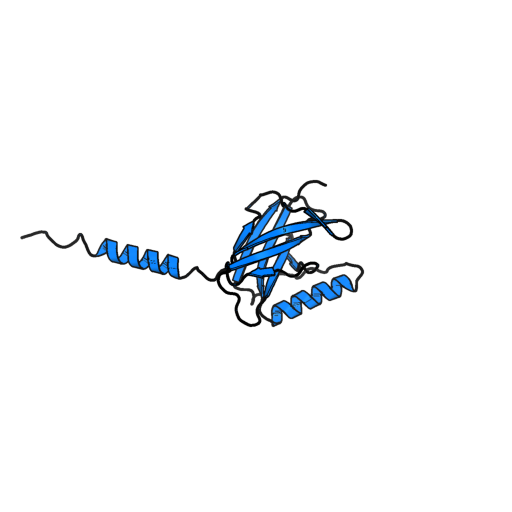5 -9.949 1.00 91.31 108 VAL A O 1
ATOM 828 N N . ARG A 1 109 ? 0.053 -2.778 -9.140 1.00 95.62 109 ARG A N 1
ATOM 829 C CA . ARG A 1 109 ? -1.025 -2.869 -8.158 1.00 95.62 109 ARG A CA 1
ATOM 830 C C . ARG A 1 109 ? -0.529 -2.336 -6.825 1.00 95.62 109 ARG A C 1
ATOM 832 O O . ARG A 1 109 ? 0.434 -2.843 -6.263 1.00 95.62 109 ARG A O 1
ATOM 839 N N . ILE A 1 110 ? -1.196 -1.309 -6.332 1.00 96.69 110 ILE A N 1
ATOM 840 C CA . ILE A 1 110 ? -0.925 -0.645 -5.064 1.00 96.69 110 ILE A CA 1
ATOM 841 C C . ILE A 1 110 ? -1.932 -1.167 -4.054 1.00 96.69 110 ILE A C 1
ATOM 843 O O . ILE A 1 110 ? -3.119 -1.270 -4.360 1.00 96.69 110 ILE A O 1
ATOM 847 N N . ILE A 1 111 ? -1.466 -1.485 -2.854 1.00 97.50 111 ILE A N 1
ATOM 848 C CA . ILE A 1 111 ? -2.298 -1.922 -1.739 1.00 97.50 111 ILE A CA 1
ATOM 849 C C . ILE A 1 111 ? -1.989 -1.018 -0.554 1.00 97.50 111 ILE A C 1
ATOM 851 O O . ILE A 1 111 ? -0.827 -0.852 -0.200 1.00 97.50 111 ILE A O 1
ATOM 855 N N . ALA A 1 112 ? -3.017 -0.451 0.063 1.00 97.75 112 ALA A N 1
ATOM 856 C CA . ALA A 1 112 ? -2.901 0.250 1.333 1.00 97.75 112 ALA A CA 1
ATOM 857 C C . ALA A 1 112 ? -3.526 -0.621 2.423 1.00 97.75 112 ALA A C 1
ATOM 859 O O . ALA A 1 112 ? -4.633 -1.124 2.240 1.00 97.75 112 ALA A O 1
ATOM 860 N N . VAL A 1 113 ? -2.829 -0.807 3.541 1.00 97.06 113 VAL A N 1
ATOM 861 C CA . VAL A 1 113 ? -3.293 -1.619 4.673 1.00 97.06 113 VAL A CA 1
ATOM 862 C C . VAL A 1 113 ? -3.192 -0.836 5.973 1.00 97.06 113 VAL A C 1
ATOM 864 O O . VAL A 1 113 ? -2.273 -0.040 6.154 1.00 97.06 113 VAL A O 1
ATOM 867 N N . VAL A 1 114 ? -4.111 -1.092 6.900 1.00 96.81 114 VAL A N 1
ATOM 868 C CA . VAL A 1 114 ? -3.949 -0.718 8.308 1.00 96.81 114 VAL A CA 1
ATOM 869 C C . VAL A 1 114 ? -3.324 -1.906 9.031 1.00 96.81 114 VAL A C 1
ATOM 871 O O . VAL A 1 114 ? -3.993 -2.907 9.284 1.00 96.81 114 VAL A O 1
ATOM 874 N N . ALA A 1 115 ? -2.031 -1.801 9.319 1.00 96.44 115 ALA A N 1
ATOM 875 C CA . ALA A 1 115 ? -1.214 -2.871 9.863 1.00 96.44 115 ALA A CA 1
ATOM 876 C C . ALA A 1 115 ? -1.229 -2.857 11.402 1.00 96.44 115 ALA A C 1
ATOM 878 O O . ALA A 1 115 ? -0.902 -1.822 11.999 1.00 96.44 115 ALA A O 1
ATOM 879 N N . PRO A 1 116 ? -1.557 -3.977 12.071 1.00 96.62 116 PRO A N 1
ATOM 880 C CA . PRO A 1 116 ? -1.309 -4.130 13.503 1.00 96.62 116 PRO A CA 1
ATOM 881 C C . PRO A 1 116 ? 0.201 -4.226 13.793 1.00 96.62 116 PRO A C 1
ATOM 883 O O . PRO A 1 116 ? 0.974 -4.498 12.871 1.00 96.62 116 PRO A O 1
ATOM 886 N N . PRO A 1 117 ? 0.636 -4.049 15.058 1.00 96.44 117 PRO A N 1
ATOM 887 C CA . PRO A 1 117 ? 2.053 -4.072 15.434 1.00 96.44 117 PRO A CA 1
ATOM 888 C C . PRO A 1 117 ? 2.853 -5.259 14.877 1.00 96.44 117 PRO A C 1
ATOM 890 O O . PRO A 1 117 ? 3.945 -5.069 14.356 1.00 96.44 117 PRO A O 1
ATOM 893 N N . THR A 1 118 ? 2.280 -6.466 14.882 1.00 94.44 118 THR A N 1
ATOM 894 C CA . THR A 1 118 ? 2.942 -7.676 14.361 1.00 94.44 118 THR A CA 1
ATOM 895 C C . THR A 1 118 ? 3.277 -7.569 12.874 1.00 94.44 118 THR A C 1
ATOM 897 O O . THR A 1 118 ? 4.402 -7.851 12.465 1.00 94.44 118 THR A O 1
ATOM 900 N N . SER A 1 119 ? 2.323 -7.115 12.057 1.00 95.50 119 SER A N 1
ATOM 901 C CA . SER A 1 119 ? 2.549 -6.901 10.627 1.00 95.50 119 SER A CA 1
ATOM 902 C C . SER A 1 119 ? 3.508 -5.741 10.371 1.00 95.50 119 SER A C 1
ATOM 904 O O . SER A 1 119 ? 4.283 -5.806 9.423 1.00 95.50 119 SER A O 1
ATOM 906 N N . GLN A 1 120 ? 3.490 -4.697 11.207 1.00 94.94 120 GLN A N 1
ATOM 907 C CA . GLN A 1 120 ? 4.440 -3.586 11.089 1.00 94.94 120 GLN A CA 1
ATOM 908 C C . GLN A 1 120 ? 5.875 -4.072 11.277 1.00 94.94 120 GLN A C 1
ATOM 910 O O . GLN A 1 120 ? 6.726 -3.785 10.439 1.00 94.94 120 GLN A O 1
ATOM 915 N N . ASP A 1 121 ? 6.142 -4.840 12.335 1.00 93.44 121 ASP A N 1
ATOM 916 C CA . ASP A 1 121 ? 7.473 -5.393 12.596 1.00 93.44 121 ASP A CA 1
ATOM 917 C C . ASP A 1 121 ? 7.922 -6.306 11.457 1.00 93.44 121 ASP A C 1
ATOM 919 O O . ASP A 1 121 ? 9.069 -6.244 11.011 1.00 93.44 121 ASP A O 1
ATOM 923 N N . TYR A 1 122 ? 6.989 -7.087 10.915 1.00 92.12 122 TYR A N 1
ATOM 924 C CA . TYR A 1 122 ? 7.243 -7.934 9.762 1.00 92.12 122 TYR A CA 1
ATOM 925 C C . TYR A 1 122 ? 7.601 -7.120 8.510 1.00 92.12 122 TYR A C 1
ATOM 927 O O . TYR A 1 122 ? 8.594 -7.409 7.842 1.00 92.12 122 TYR A O 1
ATOM 935 N N . PHE A 1 123 ? 6.859 -6.055 8.203 1.00 94.38 123 PHE A N 1
ATOM 936 C CA . PHE A 1 123 ? 7.171 -5.187 7.070 1.00 94.38 123 PHE A CA 1
ATOM 937 C C . PHE A 1 123 ? 8.503 -4.453 7.247 1.00 94.38 123 PHE A C 1
ATOM 939 O O . PHE A 1 123 ? 9.312 -4.439 6.315 1.00 94.38 123 PHE A O 1
ATOM 946 N N . ARG A 1 124 ? 8.768 -3.909 8.443 1.00 92.19 124 ARG A N 1
ATOM 947 C CA . ARG A 1 124 ? 10.048 -3.270 8.782 1.00 92.19 124 ARG A CA 1
ATOM 948 C C . ARG A 1 124 ? 11.209 -4.247 8.626 1.00 92.19 124 ARG A C 1
ATOM 950 O O . ARG A 1 124 ? 12.219 -3.881 8.035 1.00 92.19 124 ARG A O 1
ATOM 957 N N . TYR A 1 125 ? 11.054 -5.495 9.072 1.00 91.12 125 TYR A N 1
ATOM 958 C CA . TYR A 1 125 ? 12.075 -6.531 8.913 1.00 91.12 125 TYR A CA 1
ATOM 959 C C . TYR A 1 125 ? 12.451 -6.752 7.441 1.00 91.12 125 TYR A C 1
ATOM 961 O O . TYR A 1 125 ? 13.632 -6.739 7.102 1.00 91.12 125 TYR A O 1
ATOM 969 N N . PHE A 1 126 ? 11.472 -6.901 6.541 1.00 88.81 126 PHE A N 1
ATOM 970 C CA . PHE A 1 126 ? 11.752 -7.107 5.112 1.00 88.81 126 PHE A CA 1
ATOM 971 C C . PHE A 1 126 ? 12.365 -5.880 4.432 1.00 88.81 126 PHE A C 1
ATOM 973 O O . PHE A 1 126 ? 13.182 -6.022 3.519 1.00 88.81 126 PHE A O 1
ATOM 980 N N . GLN A 1 127 ? 12.003 -4.680 4.882 1.00 87.69 127 GLN A N 1
ATOM 981 C CA . GLN A 1 127 ? 12.611 -3.444 4.395 1.00 87.69 127 GLN A CA 1
ATOM 982 C C . GLN A 1 127 ? 14.056 -3.308 4.845 1.00 87.69 127 GLN A C 1
ATOM 984 O O . GLN A 1 127 ? 14.931 -3.045 4.022 1.00 87.69 127 GLN A O 1
ATOM 989 N N . GLU A 1 128 ? 14.312 -3.547 6.126 1.00 87.94 128 GLU A N 1
ATOM 990 C CA . GLU A 1 128 ? 15.652 -3.483 6.690 1.00 87.94 128 GLU A CA 1
ATOM 991 C C . GLU A 1 128 ? 16.555 -4.556 6.078 1.00 87.94 128 GLU A C 1
ATOM 993 O O . GLU A 1 128 ? 17.677 -4.269 5.670 1.00 87.94 128 GLU A O 1
ATOM 998 N N . LEU A 1 129 ? 16.041 -5.773 5.887 1.00 85.62 129 LEU A N 1
ATOM 999 C CA . LEU A 1 129 ? 16.773 -6.840 5.212 1.00 85.62 129 LEU A CA 1
ATOM 1000 C C . LEU A 1 129 ? 17.130 -6.474 3.765 1.00 85.62 129 LEU A C 1
ATOM 1002 O O . LEU A 1 129 ? 18.233 -6.779 3.316 1.00 85.62 129 LEU A O 1
ATOM 1006 N N . GLY A 1 130 ? 16.218 -5.829 3.033 1.00 83.31 130 GLY A N 1
ATOM 1007 C CA . GLY A 1 130 ? 16.500 -5.335 1.686 1.00 83.31 130 GLY A CA 1
ATOM 1008 C C . GLY A 1 130 ? 17.561 -4.235 1.684 1.00 83.31 130 GLY A C 1
ATOM 1009 O O . GLY A 1 130 ? 18.486 -4.287 0.877 1.00 83.31 130 GLY A O 1
ATOM 1010 N N . ARG A 1 131 ? 17.485 -3.292 2.632 1.00 83.94 131 ARG A N 1
ATOM 1011 C CA . ARG A 1 131 ? 18.483 -2.226 2.819 1.00 83.94 131 ARG A CA 1
ATOM 1012 C C . ARG A 1 131 ? 19.875 -2.788 3.118 1.00 83.94 131 ARG A C 1
ATOM 1014 O O . ARG A 1 131 ? 20.848 -2.324 2.538 1.00 83.94 131 ARG A O 1
ATOM 1021 N N . LEU A 1 132 ? 19.964 -3.801 3.981 1.00 86.06 132 LEU A N 1
ATOM 1022 C CA . LEU A 1 132 ? 21.215 -4.477 4.346 1.00 86.06 132 LEU A CA 1
ATOM 1023 C C . LEU A 1 132 ? 21.793 -5.356 3.223 1.00 86.06 132 LEU A C 1
ATOM 1025 O O . LEU A 1 132 ? 22.944 -5.770 3.310 1.00 86.06 132 LEU A O 1
ATOM 1029 N N . ARG A 1 133 ? 21.008 -5.666 2.183 1.00 85.38 133 ARG A N 1
ATOM 1030 C CA . ARG A 1 133 ? 21.404 -6.501 1.037 1.00 85.38 133 ARG A CA 1
ATOM 1031 C C . ARG A 1 133 ? 21.500 -5.687 -0.251 1.00 85.38 133 ARG A C 1
ATOM 1033 O O . ARG A 1 133 ? 20.978 -6.113 -1.278 1.00 85.38 133 ARG A O 1
ATOM 1040 N N . ASP A 1 134 ? 22.096 -4.501 -0.177 1.00 81.75 134 ASP A N 1
ATOM 1041 C CA . ASP A 1 134 ? 22.300 -3.604 -1.323 1.00 81.75 134 ASP A CA 1
ATOM 1042 C C . ASP A 1 134 ? 21.009 -3.331 -2.114 1.00 81.75 134 ASP A C 1
ATOM 1044 O O . ASP A 1 134 ? 20.973 -3.381 -3.342 1.00 81.75 134 ASP A O 1
ATOM 1048 N N . TYR A 1 135 ? 19.917 -3.060 -1.393 1.00 76.88 135 TYR A N 1
ATOM 1049 C CA . TYR A 1 135 ? 18.586 -2.803 -1.955 1.00 76.88 135 TYR A CA 1
ATOM 1050 C C . TYR A 1 135 ? 17.968 -4.003 -2.706 1.00 76.88 135 TYR A C 1
ATOM 1052 O O . TYR A 1 135 ? 17.038 -3.842 -3.500 1.00 76.88 135 TYR A O 1
ATOM 1060 N N . ASN A 1 136 ? 18.411 -5.232 -2.410 1.00 79.69 136 ASN A N 1
ATOM 1061 C CA . ASN A 1 136 ? 17.781 -6.474 -2.868 1.00 79.69 136 ASN A CA 1
ATOM 1062 C C . ASN A 1 136 ? 16.574 -6.844 -1.985 1.00 79.69 136 ASN A C 1
ATOM 1064 O O . ASN A 1 136 ? 16.636 -7.729 -1.123 1.00 79.69 136 ASN A O 1
ATOM 1068 N N . PHE A 1 137 ? 15.461 -6.140 -2.192 1.00 83.00 137 PHE A N 1
ATOM 1069 C CA . PHE A 1 137 ? 14.220 -6.352 -1.446 1.00 83.00 137 PHE A CA 1
ATOM 1070 C C . PHE A 1 137 ? 13.542 -7.672 -1.834 1.00 83.00 137 PHE A C 1
ATOM 1072 O O . PHE A 1 137 ? 12.988 -7.822 -2.929 1.00 83.00 137 PHE A O 1
ATOM 1079 N N . LYS A 1 138 ? 13.539 -8.630 -0.901 1.00 85.19 138 LYS A N 1
ATOM 1080 C CA . LYS A 1 138 ? 12.774 -9.872 -1.050 1.00 85.19 138 LYS A CA 1
ATOM 1081 C C . LYS A 1 138 ? 11.272 -9.595 -0.883 1.00 85.19 138 LYS A C 1
ATOM 1083 O O . LYS A 1 138 ? 10.905 -8.877 0.046 1.00 85.19 138 LYS A O 1
ATOM 1088 N N . PRO A 1 139 ? 10.414 -10.154 -1.754 1.00 89.88 139 PRO A N 1
ATOM 1089 C CA . PRO A 1 139 ? 8.974 -10.044 -1.581 1.00 89.88 139 PRO A CA 1
ATOM 1090 C C . PRO A 1 139 ? 8.481 -10.847 -0.384 1.00 89.88 139 PRO A C 1
ATOM 1092 O O . PRO A 1 139 ? 9.104 -11.825 0.034 1.00 89.88 139 PRO A O 1
ATOM 1095 N N . LEU A 1 140 ? 7.284 -10.4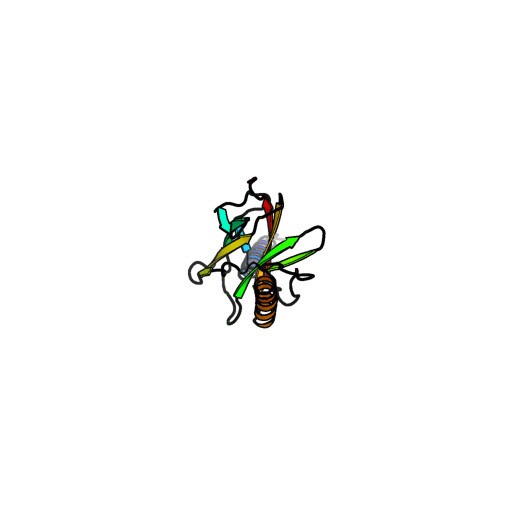93 0.065 1.00 91.44 140 LEU A N 1
ATOM 1096 C CA . LEU A 1 140 ? 6.437 -11.356 0.868 1.00 91.44 140 LEU A CA 1
ATOM 1097 C C . LEU A 1 140 ? 5.527 -12.183 -0.050 1.00 91.44 140 LEU A C 1
ATOM 1099 O O . LEU A 1 140 ? 5.106 -11.680 -1.098 1.00 91.44 140 LEU A O 1
ATOM 1103 N N . PRO A 1 141 ? 5.172 -13.421 0.341 1.00 90.62 141 PRO A N 1
ATOM 1104 C CA . PRO A 1 141 ? 4.291 -14.277 -0.451 1.00 90.62 141 PRO A CA 1
ATOM 1105 C C . PRO A 1 141 ? 2.907 -13.653 -0.666 1.00 90.62 141 PRO A C 1
ATOM 1107 O O . PRO A 1 141 ? 2.318 -13.789 -1.733 1.00 90.62 141 PRO A O 1
ATOM 1110 N N . CYS A 1 142 ? 2.394 -12.954 0.345 1.00 92.12 142 CYS A N 1
ATOM 1111 C CA . CYS A 1 142 ? 1.106 -12.279 0.317 1.00 92.12 142 CYS A CA 1
ATOM 1112 C C . CYS A 1 142 ? 1.047 -11.179 1.390 1.00 92.12 142 CYS A C 1
ATOM 1114 O O . CYS A 1 142 ? 1.981 -10.985 2.169 1.00 92.12 142 CYS A O 1
ATOM 1116 N N . VAL A 1 143 ? -0.068 -10.447 1.421 1.00 93.75 143 VAL A N 1
ATOM 1117 C CA . VAL A 1 143 ? -0.380 -9.528 2.525 1.00 93.75 143 VAL A CA 1
ATOM 1118 C C . VAL A 1 143 ? -0.710 -10.367 3.769 1.00 93.75 143 VAL A C 1
ATOM 1120 O O . VAL A 1 143 ? -1.514 -11.293 3.631 1.00 93.75 143 VAL A O 1
ATOM 1123 N N . PRO A 1 144 ? -0.144 -10.065 4.955 1.00 94.19 144 PRO A N 1
ATOM 1124 C CA . PRO A 1 144 ? -0.476 -10.761 6.197 1.00 94.19 144 PRO A CA 1
ATOM 1125 C C . PRO A 1 144 ? -1.985 -10.824 6.439 1.00 94.19 144 PRO A C 1
ATOM 1127 O O . PRO A 1 144 ? -2.696 -9.839 6.225 1.00 94.19 144 PRO A O 1
ATOM 1130 N N . ALA A 1 145 ? -2.479 -11.982 6.876 1.00 92.94 145 ALA A N 1
ATOM 1131 C CA . ALA A 1 145 ? -3.913 -12.233 7.009 1.00 92.94 145 ALA A CA 1
ATOM 1132 C C . ALA A 1 145 ? -4.577 -11.333 8.065 1.00 92.94 145 ALA A C 1
ATOM 1134 O O . ALA A 1 145 ? -5.766 -11.036 7.953 1.00 92.94 145 ALA A O 1
ATOM 1135 N N . GLU A 1 146 ? -3.823 -10.859 9.062 1.00 91.75 146 GLU A N 1
ATOM 1136 C CA . GLU A 1 146 ? -4.339 -9.940 10.075 1.00 91.75 146 GLU A CA 1
ATOM 1137 C C . GLU A 1 146 ? -4.565 -8.500 9.565 1.00 91.75 146 GLU A C 1
ATOM 1139 O O . GLU A 1 146 ? -5.281 -7.725 10.203 1.00 91.75 146 GLU A O 1
ATOM 1144 N N . CYS A 1 147 ? -4.042 -8.139 8.387 1.00 93.12 147 CYS A N 1
ATOM 1145 C CA . CYS A 1 147 ? -4.286 -6.850 7.727 1.00 93.12 147 CYS A CA 1
ATOM 1146 C C . CYS A 1 147 ? -5.672 -6.806 7.052 1.00 93.12 147 CYS A C 1
ATOM 1148 O O . CYS A 1 147 ? -5.794 -6.622 5.843 1.00 93.12 147 CYS A O 1
ATOM 1150 N N . LEU A 1 148 ? -6.743 -6.965 7.833 1.00 92.56 148 LEU A N 1
ATOM 1151 C CA . LEU A 1 148 ? -8.123 -7.070 7.331 1.00 92.56 148 LEU A CA 1
ATOM 1152 C C . LEU A 1 148 ? -8.662 -5.769 6.715 1.00 92.56 148 LEU A C 1
ATOM 1154 O O . LEU A 1 148 ? -9.576 -5.784 5.885 1.00 92.56 148 LEU A O 1
ATOM 1158 N N . ASN A 1 149 ? -8.132 -4.628 7.154 1.00 94.94 149 ASN A N 1
ATOM 1159 C CA . ASN A 1 149 ? -8.517 -3.321 6.648 1.00 94.94 149 ASN A CA 1
ATOM 1160 C C . ASN A 1 149 ? -7.543 -2.892 5.549 1.00 94.94 149 ASN A C 1
ATOM 1162 O O . ASN A 1 149 ? -6.486 -2.330 5.833 1.00 94.94 149 ASN A O 1
ATOM 1166 N N . LEU A 1 150 ? -7.917 -3.189 4.306 1.00 96.12 150 LEU A N 1
ATOM 1167 C CA . LEU A 1 150 ? -7.124 -2.891 3.122 1.00 96.12 150 LEU A CA 1
ATOM 1168 C C . LEU A 1 150 ? -7.970 -2.321 1.985 1.00 96.12 150 LEU A C 1
ATOM 1170 O O . LEU A 1 150 ? -9.181 -2.554 1.916 1.00 96.12 150 LEU A O 1
ATOM 1174 N N . ASP A 1 151 ? -7.292 -1.633 1.074 1.00 97.88 151 ASP A N 1
ATOM 1175 C CA . ASP A 1 151 ? -7.797 -1.243 -0.240 1.00 97.88 151 ASP A CA 1
ATOM 1176 C C . ASP A 1 151 ? -6.709 -1.437 -1.300 1.00 97.88 151 ASP A C 1
ATOM 1178 O O . ASP A 1 151 ? -5.519 -1.485 -0.978 1.00 97.88 151 ASP A O 1
ATOM 1182 N N . SER A 1 152 ? -7.104 -1.566 -2.565 1.00 97.38 152 SER A N 1
ATOM 1183 C CA . SER A 1 152 ? -6.161 -1.787 -3.658 1.00 97.38 152 SER A CA 1
ATOM 1184 C C . SER A 1 152 ? -6.588 -1.123 -4.955 1.00 97.38 152 SER A C 1
ATOM 1186 O O . SER A 1 152 ? -7.760 -1.167 -5.324 1.00 97.38 152 SER A O 1
ATOM 1188 N N . VAL A 1 153 ? -5.614 -0.608 -5.699 1.00 97.31 153 VAL A N 1
ATOM 1189 C CA . VAL A 1 153 ? -5.827 -0.012 -7.017 1.00 97.31 153 VAL A CA 1
ATOM 1190 C C . VAL A 1 153 ? -4.713 -0.423 -7.970 1.00 97.31 153 VAL A C 1
ATOM 1192 O O . VAL A 1 153 ? -3.549 -0.496 -7.588 1.00 97.31 153 VAL A O 1
ATOM 1195 N N . GLN A 1 154 ? -5.060 -0.703 -9.221 1.00 96.38 154 GLN A N 1
ATOM 1196 C CA . GLN A 1 154 ? -4.082 -0.871 -10.294 1.00 96.38 154 GLN A CA 1
ATOM 1197 C C . GLN A 1 154 ? -3.906 0.459 -11.014 1.00 96.38 154 GLN A C 1
ATOM 1199 O O . GLN A 1 154 ? -4.900 1.084 -11.376 1.00 96.38 154 GLN A O 1
ATOM 1204 N N . ALA A 1 155 ? -2.664 0.889 -11.206 1.00 94.81 155 ALA A N 1
ATOM 1205 C CA . ALA A 1 155 ? -2.322 2.173 -11.806 1.00 94.81 155 ALA A CA 1
ATOM 1206 C C . ALA A 1 155 ? -1.221 2.015 -12.856 1.00 94.81 155 ALA A C 1
ATOM 1208 O O . ALA A 1 155 ? -0.450 1.051 -12.831 1.00 94.81 155 ALA A O 1
ATOM 1209 N N . LYS A 1 156 ? -1.140 2.986 -13.767 1.00 94.69 156 LYS A N 1
ATOM 1210 C CA . LYS A 1 156 ? -0.134 3.022 -14.831 1.00 94.69 156 LYS A CA 1
ATOM 1211 C C . LYS A 1 156 ? 1.084 3.807 -14.381 1.00 94.69 156 LYS A C 1
ATOM 1213 O O . LYS A 1 156 ? 0.965 4.893 -13.818 1.00 94.69 156 LYS A O 1
ATOM 1218 N N . ILE A 1 157 ? 2.262 3.284 -14.675 1.00 91.56 157 ILE A N 1
ATOM 1219 C CA . ILE A 1 157 ? 3.527 3.969 -14.428 1.00 91.56 157 ILE A CA 1
ATOM 1220 C C . ILE A 1 157 ? 3.854 4.829 -15.662 1.00 91.56 157 ILE A C 1
ATOM 1222 O O . ILE A 1 157 ? 3.831 4.314 -16.785 1.00 91.56 157 ILE A O 1
ATOM 1226 N N . PRO A 1 158 ? 4.149 6.134 -15.502 1.00 88.69 158 PRO A N 1
ATOM 1227 C CA . PRO A 1 158 ? 4.624 6.968 -16.599 1.00 88.69 158 PRO A CA 1
ATOM 1228 C C . PRO A 1 158 ? 5.897 6.409 -17.232 1.00 88.69 158 PRO A C 1
ATOM 1230 O O . PRO A 1 158 ? 6.824 6.025 -16.522 1.00 88.69 158 PRO A O 1
ATOM 1233 N N . LYS A 1 159 ? 5.951 6.404 -18.568 1.00 79.69 159 LYS A N 1
ATOM 1234 C CA . LYS A 1 159 ? 7.179 6.065 -19.296 1.00 79.69 159 LYS A CA 1
ATOM 1235 C C . LYS A 1 159 ? 8.272 7.079 -18.940 1.00 79.69 159 LYS A C 1
ATOM 1237 O O . LYS A 1 159 ? 7.974 8.268 -18.807 1.00 79.69 159 LYS A O 1
ATOM 1242 N N . SER A 1 160 ? 9.483 6.562 -18.739 1.00 63.53 160 SER A N 1
ATOM 1243 C CA . SER A 1 160 ? 10.677 7.297 -18.311 1.00 63.53 160 SER A CA 1
ATOM 1244 C C . SER A 1 160 ? 10.959 8.515 -19.164 1.00 63.53 160 SER A C 1
ATOM 1246 O O . SER A 1 160 ? 10.950 8.352 -20.405 1.00 63.53 160 SER A O 1
#

pLDDT: mean 83.7, std 18.75, range [32.75, 98.0]

Organism: NCBI:txid3069686

Radius of gyration: 20.61 Å; chains: 1; bounding box: 87×30×38 Å

Secondary structure (DSSP, 8-state):
-----SSSHHHHHHHHHHHHHHHS-TT--EEEESPTTPBP-S-EEETTEEEEEEEEE-S-PPTT-EEEEEEE-TTT--EEE--SSPPEEETTTTEEEEEEE--S-SEEEEEEEEE-HHHHHHHHHHHHHHHHTTT--PPBSS--TT--SEEEEEEEPPP-

Sequence (160 aa):
MDPITQGVAGNAIWNALAAVVRAVRPHKIKIISPRPQEMLGGREPLGGGFSYAIRGTLKKLPKGHEIWVLTRDDSTGYVWPQGFSPVQYDPVEGTWTGRVNGSGKAEVRIIAVVAPPTSQDYFRYFQELGRLRDYNFKPLPCVPAECLNLDSVQAKIPKS

Foldseek 3Di:
DDDDDDPDPPPVVVVVVVVVVVVVPQAFKEWPPPAAAAEFDDWDDDVVATKGKTKTFGQDQPPQWAKWKWKADPVQQWIATDDPDGKDADNVVRMIMDMDTPPDDFKIKMKIFGGHNVQVVVNVVQCVVCVVVVNNRDTDSHRPPVRPRMDMHMYGYDDD